Protein AF-A0A534UEK4-F1 (afdb_monomer_lite)

Foldseek 3Di:
DPDDPPVVVVVVVVVVVPPPPPPPPVPFPQVDDPVPPDLVVDDALFKAWRDWADDPDPQWIFTWIWGRHPLQGTDIDTDTGHDDDRPDPVVSVVVVVVSVVVSVVVVVVD

Radius of gyration: 24.75 Å; chains: 1; bounding box: 82×25×57 Å

pLDDT: mean 74.67, std 18.67, range [41.12, 93.56]

Sequence (110 aa):
MYAKSLGFAIALILAILVLPSSSYAQSRTATESVADIDTSTHPNGSIVILNKEQTDVPGYVHTQYAFIDQLCGAQLVDHYGPPVDPNDKELKLVEQRACMEIAMNTRDGD

Structure (mmCIF, N/CA/C/O backbone):
data_AF-A0A534UEK4-F1
#
_entry.id   AF-A0A534UEK4-F1
#
loop_
_atom_site.group_PDB
_atom_site.id
_atom_site.type_symbol
_atom_site.label_atom_id
_atom_site.label_alt_id
_atom_site.label_comp_id
_atom_site.label_asym_id
_atom_site.label_entity_id
_atom_site.label_seq_id
_atom_site.pdbx_PDB_ins_code
_atom_site.Cartn_x
_atom_site.Cartn_y
_atom_site.Cartn_z
_atom_site.occupancy
_atom_site.B_iso_or_equiv
_atom_site.auth_seq_id
_atom_site.auth_comp_id
_atom_site.auth_asym_id
_atom_site.auth_atom_id
_atom_site.pdbx_PDB_model_num
ATOM 1 N N . MET A 1 1 ? -57.667 -11.371 41.625 1.00 43.97 1 MET A N 1
ATOM 2 C CA . MET A 1 1 ? -57.541 -11.985 40.283 1.00 43.97 1 MET A CA 1
ATOM 3 C C . MET A 1 1 ? -56.516 -11.187 39.472 1.00 43.97 1 MET A C 1
ATOM 5 O O . MET A 1 1 ? -56.899 -10.302 38.727 1.00 43.97 1 MET A O 1
ATOM 9 N N . TYR A 1 2 ? -55.216 -11.451 39.645 1.00 47.69 2 TYR A N 1
ATOM 10 C CA . TYR A 1 2 ? -54.129 -10.786 38.901 1.00 47.69 2 TYR A CA 1
ATOM 11 C C . TYR A 1 2 ? -53.259 -11.849 38.230 1.00 47.69 2 TYR A C 1
ATOM 13 O O . TYR A 1 2 ? -52.128 -12.092 38.622 1.00 47.69 2 TYR A O 1
ATOM 21 N N . ALA A 1 3 ? -53.830 -12.560 37.261 1.00 47.06 3 ALA A N 1
ATOM 22 C CA . ALA A 1 3 ? -53.132 -13.635 36.554 1.00 47.06 3 ALA A CA 1
ATOM 23 C C . ALA A 1 3 ? -53.401 -13.585 35.043 1.00 47.06 3 ALA A C 1
ATOM 25 O O . ALA A 1 3 ? -53.570 -14.613 34.401 1.00 47.06 3 ALA A O 1
ATOM 26 N N . LYS A 1 4 ? -53.508 -12.377 34.470 1.00 48.16 4 LYS A N 1
ATOM 27 C CA . LYS A 1 4 ? -53.765 -12.201 33.028 1.00 48.16 4 LYS A CA 1
ATOM 28 C C . LYS A 1 4 ? -52.799 -11.271 32.289 1.00 48.16 4 LYS A C 1
ATOM 30 O O . LYS A 1 4 ? -52.928 -11.139 31.083 1.00 48.16 4 LYS A O 1
ATOM 35 N N . SER A 1 5 ? -51.810 -10.675 32.963 1.00 50.38 5 SER A N 1
ATOM 36 C CA . SER A 1 5 ? -50.918 -9.683 32.332 1.00 50.38 5 SER A CA 1
ATOM 37 C C . SER A 1 5 ? -49.491 -10.172 32.046 1.00 50.38 5 SER A C 1
ATOM 39 O O . SER A 1 5 ? -48.741 -9.464 31.384 1.00 50.38 5 SER A O 1
ATOM 41 N N . LEU A 1 6 ? -49.093 -11.357 32.523 1.00 49.94 6 LEU A N 1
ATOM 42 C CA . LEU A 1 6 ? -47.710 -11.848 32.391 1.00 49.94 6 LEU A CA 1
ATOM 43 C C . LEU A 1 6 ? -47.440 -12.625 31.091 1.00 49.94 6 LEU A C 1
ATOM 45 O O . LEU A 1 6 ? -46.294 -12.724 30.667 1.00 49.94 6 LEU A O 1
ATOM 49 N N . GLY A 1 7 ? -48.483 -13.139 30.429 1.00 44.50 7 GLY A N 1
ATOM 50 C CA . GLY A 1 7 ? -48.331 -13.924 29.197 1.00 44.50 7 GLY A CA 1
ATOM 51 C C . GLY A 1 7 ? -47.986 -13.094 27.957 1.00 44.50 7 GLY A C 1
ATOM 52 O O . GLY A 1 7 ? -47.378 -13.610 27.027 1.00 44.50 7 GLY A O 1
ATOM 53 N N . PHE A 1 8 ? -48.327 -11.802 27.948 1.00 50.81 8 PHE A N 1
ATOM 54 C CA . PHE A 1 8 ? -48.078 -10.930 26.794 1.00 50.81 8 PHE A CA 1
ATOM 55 C C . PHE A 1 8 ? -46.626 -10.438 26.710 1.00 50.81 8 PHE A C 1
ATOM 57 O O . PHE A 1 8 ? -46.123 -10.204 25.616 1.00 50.81 8 PHE A O 1
ATOM 64 N N . ALA A 1 9 ? -45.930 -10.321 27.846 1.00 51.62 9 ALA A N 1
ATOM 65 C CA . ALA A 1 9 ? -44.549 -9.841 27.877 1.00 51.62 9 ALA A CA 1
ATOM 66 C C . ALA A 1 9 ? -43.547 -10.898 27.378 1.00 51.62 9 ALA A C 1
ATOM 68 O O . ALA A 1 9 ? -42.581 -10.562 26.702 1.00 51.62 9 ALA A O 1
ATOM 69 N N . ILE A 1 10 ? -43.800 -12.183 27.652 1.00 53.28 10 ILE A N 1
ATOM 70 C CA . ILE A 1 10 ? -42.892 -13.280 27.276 1.00 53.28 10 ILE A CA 1
ATOM 71 C C . ILE A 1 10 ? -42.919 -13.529 25.757 1.00 53.28 10 ILE A C 1
ATOM 73 O O . ILE A 1 10 ? -41.882 -13.806 25.159 1.00 53.28 10 ILE A O 1
ATOM 77 N N . ALA A 1 11 ? -44.077 -13.353 25.112 1.00 52.00 11 ALA A N 1
ATOM 78 C CA . ALA A 1 11 ? -44.203 -13.480 23.659 1.00 52.00 11 ALA A CA 1
ATOM 79 C C . ALA A 1 11 ? -43.481 -12.352 22.893 1.00 52.00 11 ALA A C 1
ATOM 81 O O . ALA A 1 11 ? -42.966 -12.586 21.803 1.00 52.00 11 ALA A O 1
ATOM 82 N N . LEU A 1 12 ? -43.392 -11.148 23.474 1.00 51.38 12 LEU A N 1
ATOM 83 C CA . LEU A 1 12 ? -42.705 -10.012 22.852 1.00 51.38 12 LEU A CA 1
ATOM 84 C C . LEU A 1 12 ? -41.173 -10.164 22.887 1.00 51.38 12 LEU A C 1
ATOM 86 O O . LEU A 1 12 ? -40.487 -9.712 21.975 1.00 51.38 12 LEU A O 1
ATOM 90 N N . ILE A 1 13 ? -40.636 -10.835 23.913 1.00 52.91 13 ILE A N 1
ATOM 91 C CA . ILE A 1 13 ? -39.189 -11.051 24.078 1.00 52.91 13 ILE A CA 1
ATOM 92 C C . ILE A 1 13 ? -38.673 -12.129 23.107 1.00 52.91 13 ILE A C 1
ATOM 94 O O . ILE A 1 13 ? -37.546 -12.030 22.627 1.00 52.91 13 ILE A O 1
ATOM 98 N N . LEU A 1 14 ? -39.501 -13.116 22.737 1.00 51.66 14 LEU A N 1
ATOM 99 C CA . LEU A 1 14 ? -39.116 -14.151 21.765 1.00 51.66 14 LEU A CA 1
ATOM 100 C C . LEU A 1 14 ? -39.069 -13.659 20.306 1.00 51.66 14 LEU A C 1
ATOM 102 O O . LEU A 1 14 ? -38.393 -14.276 19.488 1.00 51.66 14 LEU A O 1
ATOM 106 N N . ALA A 1 15 ? -39.751 -12.561 19.967 1.00 52.66 15 ALA A N 1
ATOM 107 C CA . ALA A 1 15 ? -39.792 -12.046 18.595 1.00 52.66 15 ALA A CA 1
ATOM 108 C C . ALA A 1 15 ? -38.519 -11.280 18.181 1.00 52.66 15 ALA A C 1
ATOM 110 O O . ALA A 1 15 ? -38.269 -11.103 16.992 1.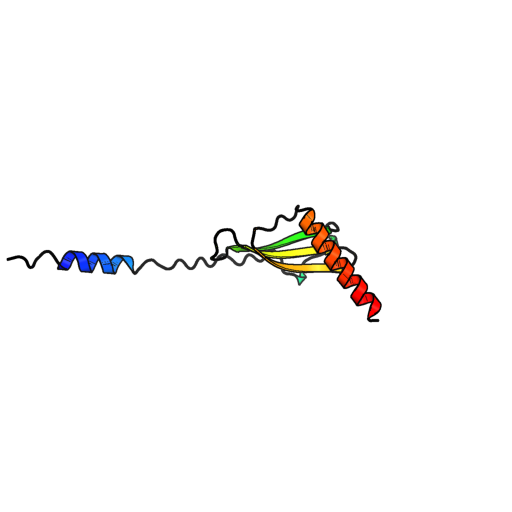00 52.66 15 ALA A O 1
ATOM 111 N N . ILE A 1 16 ? -37.697 -10.842 19.141 1.00 54.06 16 ILE A N 1
ATOM 112 C CA . ILE A 1 16 ? -36.502 -10.016 18.879 1.00 54.06 16 ILE A CA 1
ATOM 113 C C . ILE A 1 16 ? -35.267 -10.884 18.557 1.00 54.06 16 ILE A C 1
ATOM 115 O O . ILE A 1 16 ? -34.285 -10.398 18.006 1.00 54.06 16 ILE A O 1
ATOM 119 N N . LEU A 1 17 ? -35.321 -12.191 18.832 1.00 52.22 17 LEU A N 1
ATOM 120 C CA . LEU A 1 17 ? -34.211 -13.127 18.600 1.00 52.22 17 LEU A CA 1
ATOM 121 C C . LEU A 1 17 ? -34.125 -13.662 17.160 1.00 52.22 17 LEU A C 1
ATOM 123 O O . LEU A 1 17 ? -33.213 -14.423 16.853 1.00 52.22 17 LEU A O 1
ATOM 127 N N . VAL A 1 18 ? -35.037 -13.257 16.272 1.00 52.78 18 VAL A N 1
ATOM 128 C CA . VAL A 1 18 ? -35.022 -13.628 14.846 1.00 52.78 18 VAL A CA 1
ATOM 129 C C . VAL A 1 18 ? -34.715 -12.398 13.995 1.00 52.78 18 VAL A C 1
ATOM 131 O O . VAL A 1 18 ? -35.413 -12.080 13.036 1.00 52.78 18 VAL A O 1
ATOM 134 N N . LEU A 1 19 ? -33.666 -11.6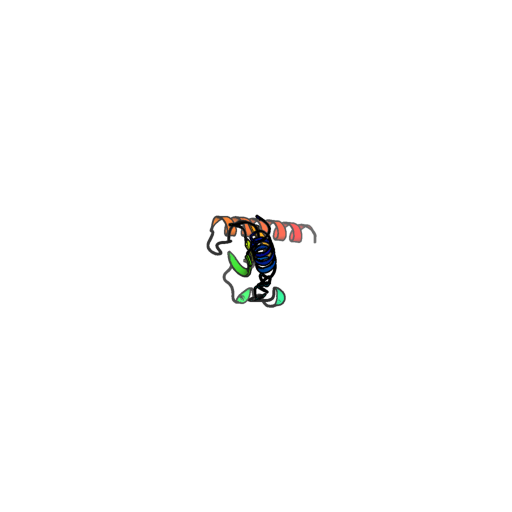62 14.358 1.00 53.75 19 LEU A N 1
ATOM 135 C CA . LEU A 1 19 ? -32.991 -10.835 13.368 1.00 53.75 19 LEU A CA 1
ATOM 136 C C . LEU A 1 19 ? -32.261 -11.818 12.447 1.00 53.75 19 LEU A C 1
ATOM 138 O O . LEU A 1 19 ? -31.413 -12.564 12.947 1.00 53.75 19 LEU A O 1
ATOM 142 N N . PRO A 1 20 ? -32.582 -11.884 11.140 1.00 48.53 20 PRO A N 1
ATOM 143 C CA . PRO A 1 20 ? -31.700 -12.562 10.215 1.00 48.53 20 PRO A CA 1
ATOM 144 C C . PRO A 1 20 ? -30.361 -11.856 10.377 1.00 48.53 20 PRO A C 1
ATOM 146 O O . PRO A 1 20 ? -30.255 -10.649 10.152 1.00 48.53 20 PRO A O 1
ATOM 149 N N . SER A 1 21 ? -29.361 -12.584 10.861 1.00 51.28 21 SER A N 1
ATOM 150 C CA . SER A 1 21 ? -27.976 -12.202 10.695 1.00 51.28 21 SER A CA 1
ATOM 151 C C . SER A 1 21 ? -27.787 -12.075 9.194 1.00 51.28 21 SER A C 1
ATOM 153 O O . SER A 1 21 ? -27.540 -13.053 8.493 1.00 51.28 21 SER A O 1
ATOM 155 N N . SER A 1 22 ? -27.992 -10.859 8.689 1.00 48.94 22 SER A N 1
ATOM 156 C CA . SER A 1 22 ? -27.510 -10.421 7.400 1.00 48.94 22 SER A CA 1
ATOM 157 C C . SER A 1 22 ? -26.004 -10.555 7.516 1.00 48.94 22 SER A C 1
ATOM 159 O O . SER A 1 22 ? -25.304 -9.615 7.883 1.00 48.94 22 SER A O 1
ATOM 161 N N . SER A 1 23 ? -25.503 -11.767 7.289 1.00 44.09 23 SER A N 1
ATOM 162 C CA . SER A 1 23 ? -24.153 -11.974 6.833 1.00 44.09 23 SER A CA 1
ATOM 163 C C . SER A 1 23 ? -24.109 -11.190 5.537 1.00 44.09 23 SER A C 1
ATOM 165 O O . SER A 1 23 ? -24.499 -11.684 4.476 1.00 44.09 23 SER A O 1
ATOM 167 N N . TYR A 1 24 ? -23.735 -9.919 5.646 1.00 49.78 24 TYR A N 1
ATOM 168 C CA . TYR A 1 24 ? -23.144 -9.203 4.548 1.00 49.78 24 TYR A CA 1
ATOM 169 C C . TYR A 1 24 ? -21.933 -10.054 4.194 1.00 49.78 24 TYR A C 1
ATOM 171 O O . TYR A 1 24 ? -20.860 -9.929 4.775 1.00 49.78 24 TYR A O 1
ATOM 179 N N . ALA A 1 25 ? -22.143 -10.996 3.276 1.00 47.12 25 ALA A N 1
ATOM 180 C CA . ALA A 1 25 ? -21.111 -11.453 2.383 1.00 47.12 25 ALA A CA 1
ATOM 181 C C . ALA A 1 25 ? -20.707 -10.189 1.626 1.00 47.12 25 ALA A C 1
ATOM 183 O O . ALA A 1 25 ? -21.242 -9.878 0.563 1.00 47.12 25 ALA A O 1
ATOM 184 N N . GLN A 1 26 ? -19.876 -9.375 2.280 1.00 41.12 26 GLN A N 1
ATOM 185 C CA . GLN A 1 26 ? -19.230 -8.232 1.688 1.00 41.12 26 GLN A CA 1
ATOM 186 C C . GLN A 1 26 ? -18.465 -8.827 0.522 1.00 41.12 26 GLN A C 1
ATOM 188 O O . GLN A 1 26 ? -17.556 -9.634 0.706 1.00 41.12 26 GLN A O 1
ATOM 193 N N . SER A 1 27 ? -18.995 -8.551 -0.667 1.00 41.91 27 SER A N 1
ATOM 194 C CA . SER A 1 27 ? -18.487 -9.015 -1.942 1.00 41.91 27 SER A CA 1
ATOM 195 C C . SER A 1 27 ? -16.972 -8.884 -1.912 1.00 41.91 27 SER A C 1
ATOM 197 O O . SER A 1 27 ? -16.463 -7.761 -1.885 1.00 41.91 27 SER A O 1
ATOM 199 N N . ARG A 1 28 ? -16.271 -10.026 -1.870 1.00 46.47 28 ARG A N 1
ATOM 200 C CA . ARG A 1 28 ? -14.835 -10.115 -2.134 1.00 46.47 28 ARG A CA 1
ATOM 201 C C . ARG A 1 28 ? -14.640 -9.702 -3.581 1.00 46.47 28 ARG A C 1
ATOM 203 O O . ARG A 1 28 ? -14.540 -10.532 -4.477 1.00 46.47 28 ARG A O 1
ATOM 210 N N . THR A 1 29 ? -14.669 -8.403 -3.812 1.00 46.66 29 THR A N 1
ATOM 211 C CA . THR A 1 29 ? -14.345 -7.820 -5.100 1.00 46.66 29 THR A CA 1
ATOM 212 C C . THR A 1 29 ? -12.855 -7.551 -5.018 1.00 46.66 29 THR A C 1
ATOM 214 O O . THR A 1 29 ? -12.428 -6.415 -4.838 1.00 46.66 29 THR A O 1
ATOM 217 N N . ALA A 1 30 ? -12.068 -8.634 -5.034 1.00 49.59 30 ALA A N 1
ATOM 218 C CA . ALA A 1 30 ? -10.652 -8.529 -5.340 1.00 49.59 30 ALA A CA 1
ATOM 219 C C . ALA A 1 30 ? -10.604 -7.866 -6.715 1.00 49.59 30 ALA A C 1
ATOM 221 O O . ALA A 1 30 ? -11.055 -8.455 -7.698 1.00 49.59 30 ALA A O 1
ATOM 222 N N . THR A 1 31 ? -10.227 -6.589 -6.741 1.00 55.81 31 THR A N 1
ATOM 223 C CA . THR A 1 31 ? -10.313 -5.799 -7.970 1.00 55.81 31 THR A CA 1
ATOM 224 C C . THR A 1 31 ? -9.246 -6.282 -8.945 1.00 55.81 31 THR A C 1
ATOM 226 O O . THR A 1 31 ? -9.511 -6.315 -10.139 1.00 55.81 31 THR A O 1
ATOM 229 N N . GLU A 1 32 ? -8.120 -6.796 -8.438 1.00 53.59 32 GLU A N 1
ATOM 230 C CA . GLU A 1 32 ? -7.073 -7.456 -9.217 1.00 53.59 32 GLU A CA 1
ATOM 231 C C . GLU A 1 32 ? -6.390 -8.545 -8.377 1.00 53.59 32 GLU A C 1
ATOM 233 O O . GLU A 1 32 ? -6.251 -8.422 -7.155 1.00 53.59 32 GLU A O 1
ATOM 238 N N . SER A 1 33 ? -5.989 -9.641 -9.024 1.00 55.38 33 SER A N 1
ATOM 239 C CA . SER A 1 33 ? -5.136 -10.652 -8.403 1.00 55.38 33 SER A CA 1
ATOM 240 C C . SER A 1 33 ? -3.681 -10.174 -8.454 1.00 55.38 33 SER A C 1
ATOM 242 O O . SER A 1 33 ? -3.271 -9.544 -9.422 1.00 55.38 33 SER A O 1
ATOM 244 N N . VAL A 1 34 ? -2.872 -10.467 -7.430 1.00 55.75 34 VAL A N 1
ATOM 245 C CA . VAL A 1 34 ? -1.453 -10.041 -7.352 1.00 55.75 34 VAL A CA 1
ATOM 246 C C . VAL A 1 34 ? -0.636 -10.493 -8.573 1.00 55.75 34 VAL A C 1
ATOM 248 O O . VAL A 1 34 ? 0.342 -9.850 -8.940 1.00 55.75 34 VAL A O 1
ATOM 251 N N . ALA A 1 35 ? -1.058 -11.584 -9.219 1.00 54.94 35 ALA A N 1
ATOM 252 C CA . ALA A 1 35 ? -0.443 -12.121 -10.428 1.00 54.94 35 ALA A CA 1
ATOM 253 C C . ALA A 1 35 ? -0.729 -11.294 -11.699 1.00 54.94 35 ALA A C 1
ATOM 255 O O . ALA A 1 35 ? -0.030 -11.482 -12.691 1.00 54.94 35 ALA A O 1
ATOM 256 N N . ASP A 1 36 ? -1.712 -10.388 -11.667 1.00 61.09 36 ASP A N 1
ATOM 257 C CA . ASP A 1 36 ? -2.122 -9.543 -12.800 1.00 61.09 36 ASP A CA 1
ATOM 258 C C . ASP A 1 36 ? -1.594 -8.104 -12.716 1.00 61.09 36 ASP A C 1
ATOM 260 O O . ASP A 1 36 ? -1.858 -7.303 -13.612 1.00 61.09 36 ASP A O 1
ATOM 264 N N . ILE A 1 37 ? -0.848 -7.747 -11.663 1.00 69.31 37 ILE A N 1
ATOM 265 C CA . ILE A 1 37 ? -0.320 -6.386 -11.521 1.00 69.31 37 ILE A CA 1
ATOM 266 C C . ILE A 1 37 ? 0.845 -6.204 -12.489 1.00 69.31 37 ILE A C 1
ATOM 268 O O . ILE A 1 37 ? 2.006 -6.483 -12.177 1.00 69.31 37 ILE A O 1
ATOM 272 N N . ASP A 1 38 ? 0.524 -5.712 -13.680 1.00 69.31 38 ASP A N 1
ATOM 273 C CA . ASP A 1 38 ? 1.515 -5.283 -14.649 1.00 69.31 38 ASP A CA 1
ATOM 274 C C . ASP A 1 38 ? 2.198 -4.003 -14.140 1.00 69.31 38 ASP A C 1
ATOM 276 O O . ASP A 1 38 ? 1.630 -2.907 -14.107 1.00 69.31 38 ASP A O 1
ATOM 280 N N . THR A 1 39 ? 3.450 -4.137 -13.706 1.00 71.94 39 THR A N 1
ATOM 281 C CA . THR A 1 39 ? 4.263 -3.006 -13.241 1.00 71.94 39 THR A CA 1
ATOM 282 C C . THR A 1 39 ? 4.591 -2.029 -14.369 1.00 71.94 39 THR A C 1
ATOM 284 O O . THR A 1 39 ? 4.928 -0.880 -14.092 1.00 71.94 39 THR A O 1
ATOM 287 N N . SER A 1 40 ? 4.466 -2.442 -15.637 1.00 72.06 40 SER A N 1
ATOM 288 C CA . SER A 1 40 ? 4.727 -1.586 -16.797 1.00 72.06 40 SER A CA 1
ATOM 289 C C . SER A 1 40 ? 3.613 -0.571 -17.064 1.00 72.06 40 SER A C 1
ATOM 291 O O . SER A 1 40 ? 3.869 0.476 -17.662 1.00 72.06 40 SER A O 1
ATOM 293 N N . THR A 1 41 ? 2.394 -0.829 -16.580 1.00 79.25 41 THR A N 1
ATOM 294 C CA . THR A 1 41 ? 1.243 0.075 -16.739 1.00 79.25 41 THR A CA 1
ATOM 295 C C . THR A 1 41 ? 1.094 1.067 -15.588 1.00 79.25 41 THR A C 1
ATOM 297 O O . THR A 1 41 ? 0.237 1.950 -15.649 1.00 79.25 41 THR A O 1
ATOM 300 N N . HIS A 1 42 ? 1.924 0.952 -14.548 1.00 81.19 42 HIS A N 1
ATOM 301 C CA . HIS A 1 42 ? 1.831 1.751 -13.331 1.00 81.19 42 HIS A CA 1
ATOM 302 C C . HIS A 1 42 ? 3.056 2.662 -13.154 1.00 81.19 42 HIS A C 1
ATOM 304 O O . HIS A 1 42 ? 4.184 2.263 -13.448 1.00 81.19 42 HIS A O 1
ATOM 310 N N . PRO A 1 43 ? 2.873 3.909 -12.679 1.00 85.81 43 PRO A N 1
ATOM 311 C CA . PRO A 1 43 ? 3.996 4.807 -12.453 1.00 85.81 43 PRO A CA 1
ATOM 312 C C . PRO A 1 43 ? 4.889 4.297 -11.314 1.00 85.81 43 PRO A C 1
ATOM 314 O O . PRO A 1 43 ? 4.405 3.742 -10.328 1.00 85.81 43 PRO A O 1
ATOM 317 N N . ASN A 1 44 ? 6.199 4.526 -11.432 1.00 88.81 44 ASN A N 1
ATOM 318 C CA . ASN A 1 44 ? 7.155 4.204 -10.371 1.00 88.81 44 ASN A CA 1
ATOM 319 C C . ASN A 1 44 ? 6.824 4.999 -9.086 1.00 88.81 44 ASN A C 1
ATOM 321 O O . ASN A 1 44 ? 6.494 6.188 -9.150 1.00 88.81 44 ASN A O 1
ATOM 325 N N . GLY A 1 45 ? 6.890 4.330 -7.934 1.00 88.38 45 GLY A N 1
ATOM 326 C CA . GLY A 1 45 ? 6.587 4.883 -6.616 1.00 88.38 45 GLY A CA 1
ATOM 327 C C . GLY A 1 45 ? 5.088 5.013 -6.348 1.00 88.38 45 GLY A C 1
ATOM 328 O O . GLY A 1 45 ? 4.667 5.869 -5.561 1.00 88.38 45 GLY A O 1
ATOM 329 N N . SER A 1 46 ? 4.260 4.231 -7.045 1.00 90.62 46 SER A N 1
ATOM 330 C CA . SER A 1 46 ? 2.804 4.264 -6.896 1.00 90.62 46 SER A CA 1
ATOM 331 C C . SER A 1 46 ? 2.282 3.162 -5.983 1.00 90.62 46 SER A C 1
ATOM 333 O O . SER A 1 46 ? 2.919 2.129 -5.800 1.00 90.62 46 SER A O 1
ATOM 335 N N . ILE A 1 47 ? 1.113 3.420 -5.395 1.00 92.00 47 ILE A N 1
ATOM 336 C CA . ILE A 1 47 ? 0.387 2.480 -4.545 1.00 92.00 47 ILE A CA 1
ATOM 337 C C . ILE A 1 47 ? -0.924 2.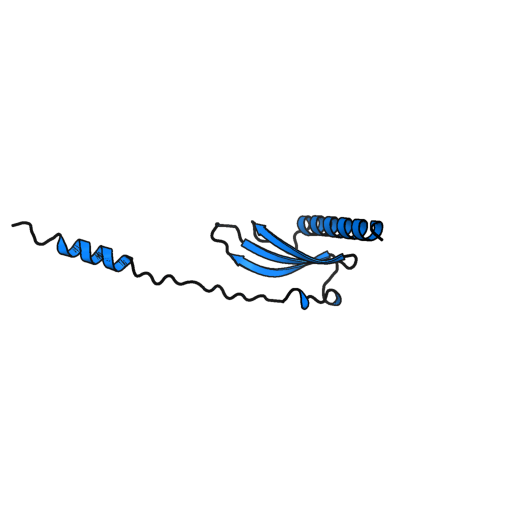141 -5.248 1.00 92.00 47 ILE A C 1
ATOM 339 O O . ILE A 1 47 ? -1.717 3.037 -5.548 1.00 92.00 47 ILE A O 1
ATOM 343 N N . VAL A 1 48 ? -1.153 0.854 -5.487 1.00 90.62 48 VAL A N 1
ATOM 344 C CA . VAL A 1 48 ? -2.362 0.315 -6.115 1.00 90.62 48 VAL A CA 1
ATOM 345 C C . VAL A 1 48 ? -3.138 -0.468 -5.066 1.00 90.6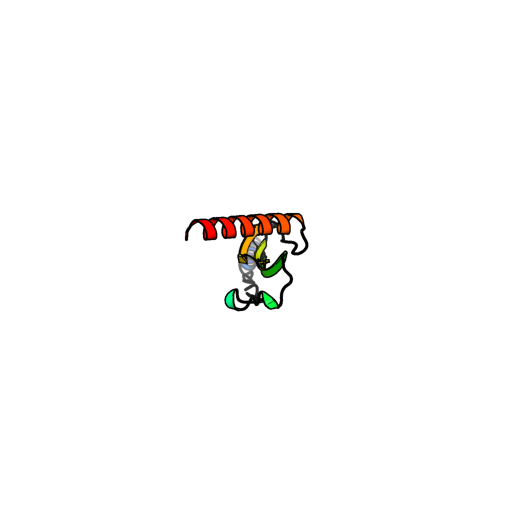2 48 VAL A C 1
ATOM 347 O O . VAL A 1 48 ? -2.639 -1.455 -4.536 1.00 90.62 48 VAL A O 1
ATOM 350 N N . ILE A 1 49 ? -4.353 -0.029 -4.736 1.00 90.38 49 ILE A N 1
ATOM 351 C CA . ILE A 1 49 ? -5.210 -0.737 -3.777 1.00 90.38 49 ILE A CA 1
ATOM 352 C C . ILE A 1 49 ? -5.885 -1.913 -4.488 1.00 90.38 49 ILE A C 1
ATOM 354 O O . ILE A 1 49 ? -6.635 -1.706 -5.437 1.00 90.38 49 ILE A O 1
ATOM 358 N N . LEU A 1 50 ? -5.658 -3.129 -3.999 1.00 88.81 50 LEU A N 1
ATOM 359 C CA . LEU A 1 50 ? -6.177 -4.370 -4.587 1.00 88.81 50 LEU A CA 1
ATOM 360 C C . LEU A 1 50 ? -7.472 -4.816 -3.918 1.00 88.81 50 LEU A C 1
ATOM 362 O O . LEU A 1 50 ? -8.418 -5.265 -4.570 1.00 88.81 50 LEU A O 1
ATOM 366 N N . ASN A 1 51 ? -7.499 -4.693 -2.592 1.00 87.00 51 ASN A N 1
ATOM 367 C CA . ASN A 1 51 ? -8.641 -5.048 -1.773 1.00 87.00 51 ASN A CA 1
ATOM 368 C C . ASN A 1 51 ? -8.752 -4.106 -0.576 1.00 87.00 51 ASN A C 1
ATOM 370 O O . ASN A 1 51 ? -7.749 -3.635 -0.034 1.00 87.00 51 ASN A O 1
ATOM 374 N N . LYS A 1 52 ? -9.987 -3.856 -0.150 1.00 90.44 52 LYS A N 1
ATOM 375 C CA . LYS A 1 52 ? -10.291 -3.070 1.040 1.00 90.44 52 LYS A CA 1
ATOM 376 C C . LYS A 1 52 ? -11.527 -3.635 1.724 1.00 90.44 52 LYS A C 1
ATOM 378 O O . LYS A 1 52 ? -12.644 -3.516 1.220 1.00 90.44 52 LYS A O 1
ATOM 383 N N . GLU A 1 53 ? -11.328 -4.197 2.904 1.00 89.62 53 GLU A N 1
ATOM 384 C CA . GLU A 1 53 ? -12.368 -4.803 3.727 1.00 89.62 53 GLU A CA 1
ATOM 385 C C . GLU A 1 53 ? -12.550 -3.995 5.016 1.00 89.62 53 GLU A C 1
ATOM 387 O O . GLU A 1 53 ? -11.593 -3.501 5.617 1.00 89.62 53 GLU A O 1
ATOM 392 N N . GLN A 1 54 ? -13.806 -3.806 5.426 1.00 89.50 54 GLN A N 1
ATOM 393 C CA . GLN A 1 54 ? -14.090 -3.189 6.720 1.00 89.50 54 GLN A CA 1
ATOM 394 C C . GLN A 1 54 ? -13.875 -4.235 7.805 1.00 89.50 54 GLN A C 1
ATOM 396 O O . GLN A 1 54 ? -14.276 -5.384 7.639 1.00 89.50 54 GLN A O 1
ATOM 401 N N . THR A 1 55 ? -13.246 -3.829 8.903 1.00 89.19 55 THR A N 1
ATOM 402 C CA . THR A 1 55 ? -13.088 -4.696 10.072 1.00 89.19 55 THR A CA 1
ATOM 403 C C . THR A 1 55 ? -14.184 -4.411 11.093 1.00 89.19 55 THR A C 1
ATOM 405 O O . THR A 1 55 ? -14.861 -3.383 11.027 1.00 89.19 55 THR A O 1
ATOM 408 N N . ASP A 1 56 ? -14.319 -5.290 12.083 1.00 89.06 56 ASP A N 1
ATOM 409 C CA . ASP A 1 56 ? -15.259 -5.102 13.194 1.00 89.06 56 ASP A CA 1
ATOM 410 C C . ASP A 1 56 ? -14.861 -3.943 14.129 1.00 89.06 56 ASP A C 1
ATOM 412 O O . ASP A 1 56 ? -15.639 -3.536 14.995 1.00 89.06 56 ASP A O 1
ATOM 416 N N . VAL A 1 57 ? -13.646 -3.403 13.974 1.00 89.50 57 VAL A N 1
ATOM 417 C CA . VAL A 1 57 ? -13.129 -2.292 14.774 1.00 89.50 57 VAL A CA 1
ATOM 418 C C . VAL A 1 57 ? -13.423 -0.965 14.060 1.00 89.50 57 VAL A C 1
ATOM 420 O O . VAL A 1 57 ? -12.926 -0.733 12.953 1.00 89.50 57 VAL A O 1
ATOM 423 N N . PRO A 1 58 ? -14.186 -0.041 14.680 1.00 89.06 58 PRO A N 1
ATOM 424 C CA . PRO A 1 58 ? -14.495 1.248 14.073 1.00 89.06 58 PRO A CA 1
ATOM 425 C C . PRO A 1 58 ? -13.233 2.033 13.701 1.00 89.06 58 PRO A C 1
ATOM 427 O O . PRO A 1 58 ? -12.346 2.239 14.527 1.00 89.06 58 PRO A O 1
ATOM 430 N N . GLY A 1 59 ? -13.171 2.499 12.452 1.00 86.44 59 GLY A N 1
ATOM 431 C CA . GLY A 1 59 ? -12.034 3.260 11.926 1.00 86.44 59 GLY A CA 1
ATOM 432 C C . GLY A 1 59 ? -10.869 2.409 11.411 1.00 86.44 59 GLY A C 1
ATOM 433 O O . GLY A 1 59 ? -9.909 2.983 10.900 1.00 86.44 59 GLY A O 1
ATOM 434 N N . TYR A 1 60 ? -10.959 1.078 11.493 1.00 89.62 60 TYR A N 1
ATOM 435 C CA . TYR A 1 60 ? -9.949 0.157 10.978 1.00 89.62 60 TYR A CA 1
ATOM 436 C C . TYR A 1 60 ? -10.460 -0.592 9.750 1.00 89.62 60 TYR A C 1
ATOM 438 O O . TYR A 1 60 ? -11.581 -1.109 9.711 1.00 89.62 60 TYR A O 1
ATOM 446 N N . VAL A 1 61 ? -9.598 -0.675 8.746 1.00 93.56 61 VAL A N 1
ATOM 447 C CA . VAL A 1 61 ? -9.806 -1.446 7.527 1.00 93.56 61 VAL A CA 1
ATOM 448 C C . VAL A 1 61 ? -8.643 -2.403 7.329 1.00 93.56 61 VAL A C 1
ATOM 450 O O . VAL A 1 61 ? -7.501 -2.113 7.691 1.00 93.56 61 VAL A O 1
ATOM 453 N N . HIS A 1 62 ? -8.949 -3.536 6.721 1.00 93.50 62 HIS A N 1
ATOM 454 C CA . HIS A 1 62 ? -7.954 -4.403 6.124 1.00 93.50 62 HIS A CA 1
ATOM 455 C C . HIS A 1 62 ? -7.778 -3.959 4.677 1.00 93.50 62 HIS A C 1
ATOM 457 O O . HIS A 1 62 ? -8.734 -3.952 3.906 1.00 93.50 62 HIS A O 1
ATOM 463 N N . THR A 1 63 ? -6.589 -3.491 4.319 1.00 92.62 63 THR A N 1
ATOM 464 C CA . THR A 1 63 ? -6.275 -3.025 2.968 1.00 92.62 63 THR A CA 1
ATOM 465 C C . THR A 1 63 ? -5.111 -3.833 2.430 1.00 92.62 63 THR A C 1
ATOM 467 O O . THR A 1 63 ? -4.031 -3.819 3.012 1.00 92.62 63 THR A O 1
ATOM 470 N N . GLN A 1 64 ? -5.320 -4.497 1.299 1.00 92.19 64 GLN A N 1
ATOM 471 C CA . GLN A 1 64 ? -4.233 -5.085 0.526 1.00 92.19 64 GLN A CA 1
ATOM 472 C C . GLN A 1 64 ? -3.907 -4.145 -0.622 1.00 92.19 64 GLN A C 1
ATOM 474 O O . GLN A 1 64 ? -4.795 -3.768 -1.393 1.00 92.19 64 GLN A O 1
ATOM 479 N N . TYR A 1 65 ? -2.645 -3.756 -0.727 1.00 92.44 65 TYR A N 1
ATOM 480 C CA . TYR A 1 65 ? -2.159 -2.900 -1.798 1.00 92.44 65 TYR A CA 1
ATOM 481 C C . TYR A 1 65 ? -0.824 -3.394 -2.337 1.00 92.44 65 TYR A C 1
ATOM 483 O O . TYR A 1 65 ? -0.126 -4.168 -1.688 1.00 92.44 65 TYR A O 1
ATOM 491 N N . ALA A 1 66 ? -0.474 -2.948 -3.535 1.00 91.12 66 ALA A N 1
ATOM 492 C CA . ALA A 1 66 ? 0.844 -3.141 -4.107 1.00 91.12 66 ALA A CA 1
ATOM 493 C C . ALA A 1 66 ? 1.570 -1.802 -4.207 1.00 91.12 66 ALA A C 1
ATOM 495 O O . ALA A 1 66 ? 1.010 -0.826 -4.710 1.00 91.12 66 ALA A O 1
ATOM 496 N N . PHE A 1 67 ? 2.814 -1.764 -3.744 1.00 92.31 67 PHE A N 1
ATOM 497 C CA . PHE A 1 67 ? 3.748 -0.692 -4.049 1.00 92.31 67 PHE A CA 1
ATOM 498 C C . PHE A 1 67 ? 4.545 -1.059 -5.302 1.00 92.31 67 PHE A C 1
ATOM 500 O O . PHE A 1 67 ? 5.107 -2.150 -5.382 1.00 92.31 67 PHE A O 1
ATOM 507 N N . ILE A 1 68 ? 4.569 -0.168 -6.291 1.00 90.81 68 ILE A N 1
ATOM 508 C CA . ILE A 1 68 ? 5.201 -0.412 -7.590 1.00 90.81 68 ILE A CA 1
ATOM 509 C C . ILE A 1 68 ? 6.483 0.402 -7.701 1.00 90.81 68 ILE A C 1
ATOM 511 O O . ILE A 1 68 ? 6.431 1.631 -7.752 1.00 90.81 68 ILE A O 1
ATOM 515 N N . ASP A 1 69 ? 7.623 -0.269 -7.830 1.00 89.62 69 ASP A N 1
ATOM 516 C CA . ASP A 1 69 ? 8.913 0.363 -8.111 1.00 89.62 69 ASP A CA 1
ATOM 517 C C . ASP A 1 69 ? 9.702 -0.475 -9.128 1.00 89.62 69 ASP A C 1
ATOM 519 O O . ASP A 1 69 ? 9.665 -1.701 -9.130 1.00 89.62 69 ASP A O 1
ATOM 523 N N . GLN A 1 70 ? 10.427 0.176 -10.031 1.00 83.88 70 GLN A N 1
ATOM 524 C CA . GLN A 1 70 ? 11.209 -0.514 -11.062 1.00 83.88 70 GLN A CA 1
ATOM 525 C C . GLN A 1 70 ? 12.399 -1.305 -10.498 1.00 83.88 70 GLN A C 1
ATOM 527 O O . GLN A 1 70 ? 12.880 -2.215 -11.169 1.00 83.88 70 GLN A O 1
ATOM 532 N N . LEU A 1 71 ? 12.886 -0.967 -9.300 1.00 83.12 71 LEU A N 1
ATOM 533 C CA . LEU A 1 71 ? 14.020 -1.641 -8.665 1.00 83.12 71 LEU A CA 1
ATOM 534 C C . LEU A 1 71 ? 13.619 -2.940 -7.958 1.00 83.12 71 LEU A C 1
ATOM 536 O O . LEU A 1 71 ? 14.395 -3.891 -7.978 1.00 83.12 71 LEU A O 1
ATOM 540 N N . CYS A 1 72 ? 12.434 -2.989 -7.345 1.00 80.75 72 CYS A N 1
ATOM 541 C CA . CYS A 1 72 ? 11.950 -4.161 -6.600 1.00 80.75 72 CYS A CA 1
ATOM 542 C C . CYS A 1 72 ? 10.708 -4.831 -7.213 1.00 80.75 72 CYS A C 1
ATOM 544 O O . CYS A 1 72 ? 10.264 -5.863 -6.716 1.00 80.75 72 CYS A O 1
ATOM 546 N N . GLY A 1 73 ? 10.156 -4.292 -8.302 1.00 85.69 73 GLY A N 1
ATOM 547 C CA . GLY A 1 73 ? 8.922 -4.777 -8.915 1.00 85.69 73 GLY A CA 1
ATOM 548 C C . GLY A 1 73 ? 7.672 -4.351 -8.139 1.00 85.69 73 GLY A C 1
ATOM 549 O O . GLY A 1 73 ? 7.592 -3.242 -7.613 1.00 85.69 73 GLY A O 1
ATOM 550 N N . ALA A 1 74 ? 6.666 -5.228 -8.105 1.00 87.06 74 ALA A N 1
ATOM 551 C CA . ALA A 1 74 ? 5.466 -5.033 -7.298 1.00 87.06 74 ALA A CA 1
ATOM 552 C C . ALA A 1 74 ? 5.652 -5.679 -5.920 1.00 87.06 74 ALA A C 1
ATOM 554 O O . ALA A 1 74 ? 5.771 -6.900 -5.811 1.00 87.06 74 ALA A O 1
ATOM 555 N N . GLN A 1 75 ? 5.630 -4.867 -4.867 1.00 87.81 75 GLN A N 1
ATOM 556 C CA . GLN A 1 75 ? 5.650 -5.330 -3.486 1.00 87.81 75 GLN A CA 1
ATOM 557 C C . GLN A 1 75 ? 4.230 -5.354 -2.928 1.00 87.81 75 G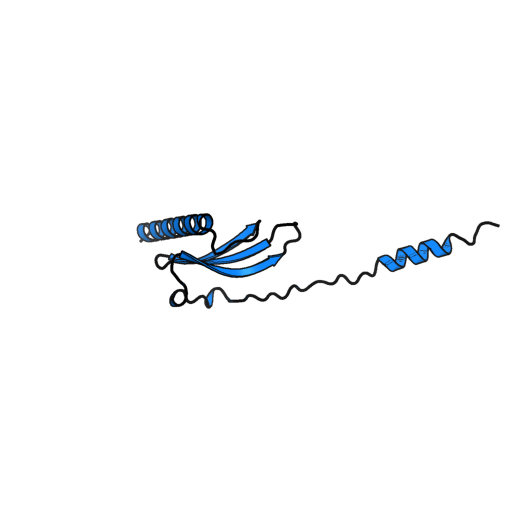LN A C 1
ATOM 559 O O . GLN A 1 75 ? 3.593 -4.313 -2.787 1.00 87.81 75 GLN A O 1
ATOM 564 N N . LEU A 1 76 ? 3.738 -6.545 -2.592 1.00 89.12 76 LEU A N 1
ATOM 565 C CA . LEU A 1 76 ? 2.447 -6.699 -1.932 1.00 89.12 76 LEU A CA 1
ATOM 566 C C . LEU A 1 76 ? 2.560 -6.326 -0.453 1.00 89.12 76 LEU A C 1
ATOM 568 O O . LEU A 1 76 ? 3.422 -6.848 0.256 1.00 89.12 76 LEU A O 1
ATOM 572 N N . VAL A 1 77 ? 1.640 -5.493 0.016 1.00 90.38 77 VAL A N 1
ATOM 573 C CA . VAL A 1 77 ? 1.529 -5.098 1.414 1.00 90.38 77 VAL A CA 1
ATOM 574 C C . VAL A 1 77 ? 0.123 -5.386 1.913 1.00 90.38 77 VAL A C 1
ATOM 576 O O . VAL A 1 77 ? -0.881 -5.021 1.299 1.00 90.38 77 VAL A O 1
ATOM 579 N N . ASP A 1 78 ? 0.074 -6.066 3.051 1.00 92.31 78 ASP A N 1
ATOM 580 C CA . ASP A 1 78 ? -1.147 -6.346 3.787 1.00 92.31 78 ASP A CA 1
ATOM 581 C C . ASP A 1 78 ? -1.183 -5.441 5.029 1.00 92.31 78 ASP A C 1
ATOM 583 O O . ASP A 1 78 ? -0.349 -5.566 5.930 1.00 92.31 78 ASP A O 1
ATOM 587 N N . HIS A 1 79 ? -2.115 -4.485 5.043 1.00 91.56 79 HIS A N 1
ATOM 588 C CA . HIS A 1 79 ? -2.225 -3.454 6.071 1.00 91.56 79 HIS A CA 1
ATOM 589 C C . HIS A 1 79 ? -3.528 -3.576 6.859 1.00 91.56 79 HIS A C 1
ATOM 591 O O . HIS A 1 79 ? -4.624 -3.505 6.300 1.00 91.56 79 HIS A O 1
ATOM 597 N N . TYR A 1 80 ? -3.406 -3.668 8.183 1.00 92.69 80 TYR A N 1
ATOM 598 C CA . TYR A 1 80 ? -4.522 -3.601 9.126 1.00 92.69 80 TYR A CA 1
ATOM 599 C C . TYR A 1 80 ? -4.406 -2.328 9.956 1.00 92.69 80 TYR A C 1
ATOM 601 O O . TYR A 1 80 ? -3.533 -2.210 10.817 1.00 92.69 80 TYR A O 1
ATOM 609 N N . GL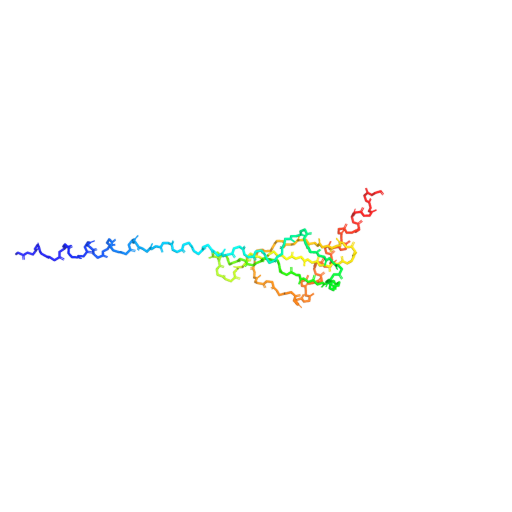Y A 1 81 ? -5.291 -1.365 9.721 1.00 92.75 81 GLY A N 1
ATOM 610 C CA . GLY A 1 81 ? -5.160 -0.063 10.363 1.00 92.75 81 GLY A CA 1
ATOM 611 C C . GLY A 1 81 ? -6.131 0.981 9.830 1.00 92.75 81 GLY A C 1
ATOM 612 O O . GLY A 1 81 ? -7.155 0.638 9.237 1.00 92.75 81 GLY A O 1
ATOM 613 N N . PRO A 1 82 ? -5.807 2.271 10.011 1.00 92.50 82 PRO A N 1
ATOM 614 C CA . PRO A 1 82 ? -6.519 3.352 9.347 1.00 92.50 82 PRO A CA 1
ATOM 615 C C . PRO A 1 82 ? -6.527 3.169 7.820 1.00 92.50 82 PRO A C 1
ATOM 617 O O . PRO A 1 82 ? -5.611 2.541 7.279 1.00 92.50 82 PRO A O 1
ATOM 620 N N . PRO A 1 83 ? -7.522 3.731 7.110 1.00 90.44 83 PRO A N 1
ATOM 621 C CA . PRO A 1 83 ? -7.574 3.678 5.656 1.00 90.44 83 PRO A CA 1
ATOM 622 C C . PRO A 1 83 ? -6.298 4.207 5.004 1.00 90.44 83 PRO A C 1
ATOM 624 O O . PRO A 1 83 ? -5.886 5.331 5.271 1.00 90.44 83 PRO A O 1
ATOM 627 N N . VAL A 1 84 ? -5.722 3.399 4.115 1.00 91.94 84 VAL A N 1
ATOM 628 C CA . VAL A 1 84 ? -4.564 3.781 3.304 1.00 91.94 84 VAL A CA 1
ATOM 629 C C . VAL A 1 84 ? -4.979 4.836 2.281 1.00 91.94 84 VAL A C 1
ATOM 631 O O . VAL A 1 84 ? -5.950 4.634 1.543 1.00 91.94 84 VAL A O 1
ATOM 634 N N . ASP A 1 85 ? -4.234 5.940 2.219 1.00 93.19 85 ASP A N 1
ATOM 635 C CA . ASP A 1 85 ? -4.299 6.897 1.115 1.00 93.19 85 ASP A CA 1
ATOM 636 C C . ASP A 1 85 ? -3.169 6.591 0.112 1.00 93.19 85 ASP A C 1
ATOM 638 O O . ASP A 1 85 ? -1.993 6.754 0.445 1.00 93.19 85 ASP A O 1
ATOM 642 N N . PRO A 1 86 ? -3.479 6.175 -1.131 1.00 90.06 86 PRO A N 1
ATOM 643 C CA . PRO A 1 86 ? -2.464 5.889 -2.147 1.00 90.06 86 PRO A CA 1
ATOM 644 C C . PRO A 1 86 ? -1.664 7.129 -2.585 1.00 90.06 86 PRO A C 1
ATOM 646 O O . PRO A 1 86 ? -0.673 7.009 -3.309 1.00 90.06 86 PRO A O 1
ATOM 649 N N . ASN A 1 87 ? -2.075 8.334 -2.182 1.00 93.50 87 ASN A N 1
ATOM 650 C CA . ASN A 1 87 ? -1.356 9.581 -2.435 1.00 93.50 87 ASN A CA 1
ATOM 651 C C . ASN A 1 87 ? -0.529 10.068 -1.242 1.00 93.50 87 ASN A C 1
ATOM 653 O O . ASN A 1 87 ? 0.154 11.089 -1.377 1.00 93.50 87 ASN A O 1
ATOM 657 N N . ASP A 1 88 ? -0.539 9.342 -0.124 1.00 93.06 88 ASP A N 1
ATOM 658 C CA . ASP A 1 88 ? 0.253 9.680 1.051 1.00 93.06 88 ASP A CA 1
ATOM 659 C C . ASP A 1 88 ? 1.753 9.646 0.716 1.00 93.06 88 ASP A C 1
ATOM 661 O O . ASP A 1 88 ? 2.310 8.642 0.262 1.00 93.06 88 ASP A O 1
ATOM 665 N N . LYS A 1 89 ? 2.415 10.790 0.908 1.00 92.81 89 LYS A N 1
ATOM 666 C CA . LYS A 1 89 ? 3.843 10.953 0.624 1.00 92.81 89 LYS A CA 1
ATOM 667 C C . LYS A 1 89 ? 4.709 10.216 1.636 1.00 92.81 89 LYS A C 1
ATOM 669 O O . LYS A 1 89 ? 5.764 9.718 1.255 1.00 92.81 89 LYS A O 1
ATOM 674 N N . GLU A 1 90 ? 4.300 10.176 2.899 1.00 93.56 90 GLU A N 1
ATOM 675 C CA . GLU A 1 90 ? 5.057 9.490 3.944 1.00 93.56 90 GLU A CA 1
ATOM 676 C C . GLU A 1 90 ? 5.014 7.988 3.708 1.00 93.56 90 GLU A C 1
ATOM 678 O O . GLU A 1 90 ? 6.062 7.344 3.715 1.00 93.56 90 GLU A O 1
ATOM 683 N N . LEU A 1 91 ? 3.834 7.456 3.379 1.00 92.06 91 LEU A N 1
ATOM 684 C CA . LEU A 1 91 ? 3.683 6.044 3.049 1.00 92.06 91 LEU A CA 1
ATOM 685 C C . LEU A 1 91 ? 4.557 5.646 1.854 1.00 92.06 91 LEU A C 1
ATOM 687 O O . LEU A 1 91 ? 5.309 4.681 1.938 1.00 92.06 91 LEU A O 1
ATOM 691 N N . LYS A 1 92 ? 4.550 6.437 0.775 1.00 92.81 92 LYS A N 1
ATOM 692 C CA . LYS A 1 92 ? 5.415 6.187 -0.393 1.00 92.81 92 LYS A CA 1
ATOM 693 C C . LYS A 1 92 ? 6.899 6.165 -0.040 1.00 92.81 92 LYS A C 1
ATOM 695 O O . LYS A 1 92 ? 7.627 5.328 -0.559 1.00 92.81 92 LYS A O 1
ATOM 700 N N . LEU A 1 93 ? 7.356 7.061 0.837 1.00 93.06 93 LEU A N 1
ATOM 701 C CA . LEU A 1 93 ? 8.754 7.090 1.279 1.00 93.06 93 LEU A CA 1
ATOM 702 C C . LEU A 1 93 ? 9.118 5.874 2.137 1.00 93.06 93 LEU A C 1
ATOM 704 O O . LEU A 1 93 ? 10.249 5.390 2.058 1.00 93.06 93 LEU A O 1
ATOM 708 N N . VAL A 1 94 ? 8.185 5.395 2.962 1.00 93.25 94 VAL A N 1
ATOM 709 C CA . VAL A 1 94 ? 8.369 4.181 3.766 1.00 93.25 94 VAL A CA 1
ATOM 710 C C . VAL A 1 94 ? 8.498 2.962 2.859 1.00 93.25 94 VAL A C 1
ATOM 712 O O . VAL A 1 94 ? 9.486 2.237 2.973 1.00 93.25 94 VAL A O 1
ATOM 715 N N . GLU A 1 95 ? 7.571 2.782 1.919 1.00 92.94 95 GLU A N 1
ATOM 716 C CA . GLU A 1 95 ? 7.605 1.655 0.980 1.00 92.94 95 GLU A CA 1
ATOM 717 C C . GLU A 1 95 ? 8.836 1.705 0.072 1.00 92.94 95 GLU A C 1
ATOM 719 O O . GLU A 1 95 ? 9.521 0.703 -0.115 1.00 92.94 95 GLU A O 1
ATOM 724 N N . GLN A 1 96 ? 9.208 2.893 -0.411 1.00 91.94 96 GLN A N 1
ATOM 725 C CA . GLN A 1 96 ? 10.422 3.068 -1.202 1.00 91.94 96 GLN A CA 1
ATOM 726 C C . GLN A 1 96 ? 11.682 2.674 -0.418 1.00 91.94 96 GLN A C 1
ATOM 728 O O . GLN A 1 96 ? 12.587 2.046 -0.968 1.00 91.94 96 GLN A O 1
ATOM 733 N N . ARG A 1 97 ? 11.756 3.008 0.877 1.00 91.44 97 ARG A N 1
ATOM 734 C CA . ARG A 1 97 ? 12.878 2.590 1.727 1.00 91.44 97 ARG A CA 1
ATOM 735 C C . ARG A 1 97 ? 12.907 1.073 1.902 1.00 91.44 97 ARG A C 1
ATOM 737 O O . ARG A 1 97 ? 13.982 0.493 1.779 1.00 91.44 97 ARG A O 1
ATOM 744 N N . ALA A 1 98 ? 11.757 0.452 2.160 1.00 90.56 98 ALA A N 1
ATOM 745 C CA . ALA A 1 98 ? 11.650 -0.999 2.298 1.00 90.56 98 ALA A CA 1
ATOM 746 C C . ALA A 1 98 ? 12.072 -1.714 1.002 1.00 90.56 98 ALA A C 1
ATOM 748 O O . ALA A 1 98 ? 12.886 -2.635 1.035 1.00 90.56 98 ALA A O 1
ATOM 749 N N . CYS A 1 99 ? 11.606 -1.221 -0.145 1.00 89.56 99 CYS A N 1
ATOM 750 C CA . CYS A 1 99 ? 12.003 -1.676 -1.474 1.00 89.56 99 CYS A CA 1
ATOM 751 C C . CYS A 1 99 ? 13.526 -1.605 -1.683 1.00 89.56 99 CYS A C 1
ATOM 753 O O . CYS A 1 99 ? 14.143 -2.584 -2.107 1.00 89.56 99 CYS A O 1
ATOM 755 N N . MET A 1 100 ? 14.158 -0.475 -1.342 1.00 88.50 100 MET A N 1
ATOM 756 C CA . MET A 1 100 ? 15.614 -0.318 -1.447 1.00 88.50 100 MET A CA 1
ATOM 757 C C . MET A 1 100 ? 16.380 -1.276 -0.532 1.00 88.50 100 MET A C 1
ATOM 759 O O . MET A 1 100 ? 17.400 -1.825 -0.943 1.00 88.50 100 MET A O 1
ATOM 763 N N . GLU A 1 101 ? 15.907 -1.478 0.697 1.00 87.88 101 GLU A N 1
ATOM 764 C CA . GLU A 1 101 ? 16.524 -2.398 1.653 1.00 87.88 101 GLU A CA 1
ATOM 765 C C . GLU A 1 101 ? 16.479 -3.844 1.146 1.00 87.88 101 GLU A C 1
ATOM 767 O O . GLU A 1 101 ? 17.497 -4.538 1.164 1.00 87.88 101 GLU A O 1
ATOM 772 N N . ILE A 1 102 ? 15.334 -4.279 0.613 1.00 84.44 102 ILE A N 1
ATOM 773 C CA . ILE A 1 102 ? 15.189 -5.598 -0.015 1.00 84.44 102 ILE A CA 1
ATOM 774 C C . ILE A 1 102 ? 16.148 -5.725 -1.201 1.00 84.44 102 ILE A C 1
ATOM 776 O O . ILE A 1 102 ? 16.910 -6.687 -1.263 1.00 84.44 102 ILE A O 1
ATOM 780 N N . ALA A 1 103 ? 16.170 -4.738 -2.101 1.00 82.88 103 ALA A N 1
ATOM 781 C CA . ALA A 1 103 ? 17.024 -4.768 -3.287 1.00 82.88 103 ALA A CA 1
ATOM 782 C C . ALA A 1 103 ? 18.522 -4.855 -2.941 1.00 82.88 103 ALA A C 1
ATOM 784 O O . ALA A 1 103 ? 19.261 -5.593 -3.594 1.00 82.88 103 ALA A O 1
ATOM 785 N N . MET A 1 104 ? 18.982 -4.141 -1.905 1.00 82.31 104 MET A N 1
ATOM 786 C CA . MET A 1 104 ? 20.373 -4.245 -1.444 1.00 82.31 104 MET A CA 1
ATOM 787 C C . MET A 1 104 ? 20.673 -5.617 -0.838 1.00 82.31 104 MET A C 1
ATOM 789 O O . MET A 1 104 ? 21.679 -6.225 -1.197 1.00 82.31 104 MET A O 1
ATOM 793 N N . ASN A 1 105 ? 19.781 -6.136 0.010 1.00 78.19 105 ASN A N 1
ATOM 794 C CA . ASN A 1 105 ? 19.951 -7.451 0.629 1.00 78.19 105 ASN A CA 1
ATOM 795 C C . ASN A 1 105 ? 19.971 -8.587 -0.403 1.00 78.19 105 ASN A C 1
ATOM 797 O O . ASN A 1 105 ? 20.737 -9.535 -0.253 1.00 78.19 105 ASN A O 1
ATOM 801 N N . THR A 1 106 ? 19.166 -8.500 -1.465 1.00 73.50 106 THR A N 1
ATOM 802 C CA . THR A 1 106 ? 19.194 -9.481 -2.560 1.00 73.50 106 THR A CA 1
ATOM 803 C C . THR A 1 106 ? 20.510 -9.429 -3.335 1.00 73.50 106 THR A C 1
ATOM 805 O O . THR A 1 106 ? 21.015 -10.467 -3.740 1.00 73.50 106 THR A O 1
ATOM 808 N N . ARG A 1 107 ? 21.096 -8.240 -3.514 1.00 62.81 107 ARG A N 1
ATOM 809 C CA . ARG A 1 107 ? 22.344 -8.056 -4.269 1.00 62.81 107 ARG A CA 1
ATOM 810 C C . ARG A 1 107 ? 23.588 -8.558 -3.529 1.00 62.81 107 ARG A C 1
ATOM 812 O O . ARG A 1 107 ? 24.555 -8.934 -4.179 1.00 62.81 107 ARG A O 1
ATOM 819 N N . ASP A 1 108 ? 23.585 -8.527 -2.199 1.00 63.62 108 ASP A N 1
ATOM 820 C CA . ASP A 1 108 ? 24.729 -8.953 -1.380 1.00 63.62 108 ASP A CA 1
ATOM 821 C C . ASP A 1 108 ? 24.713 -10.468 -1.060 1.00 63.62 108 ASP A C 1
ATOM 823 O O . ASP A 1 108 ? 25.666 -10.983 -0.474 1.00 63.62 108 ASP A O 1
ATOM 827 N N . GLY A 1 109 ? 23.642 -11.182 -1.429 1.00 56.66 109 GLY A N 1
ATOM 828 C CA . GLY A 1 109 ? 23.462 -12.621 -1.200 1.00 56.66 109 GLY A CA 1
ATOM 829 C C . GLY A 1 109 ? 23.810 -13.538 -2.381 1.00 56.66 109 GLY A C 1
ATOM 830 O O . GLY A 1 109 ? 23.612 -14.746 -2.244 1.00 56.66 109 GLY A O 1
ATOM 831 N N . ASP A 1 110 ? 24.300 -12.980 -3.494 1.00 48.03 110 ASP A N 1
ATOM 832 C CA . ASP A 1 110 ? 24.672 -13.680 -4.741 1.00 48.03 110 ASP A CA 1
ATOM 833 C C . ASP A 1 110 ? 26.199 -13.726 -4.954 1.00 48.03 110 ASP A C 1
ATOM 835 O O . ASP A 1 110 ? 26.863 -12.668 -4.826 1.00 48.03 110 ASP A O 1
#

Secondary structure (DSSP, 8-state):
---SSSHHHHHHHHTTT-------------SS-GGG--GGGS-TTEEEEEEEEE-SSTT-EEEEEEEEETTTEEEEEEEEESPP-TT-HHHHHHHHHHHHHHHHHHHTT-